Protein AF-A0A845YQ14-F1 (afdb_monomer)

Radius of gyration: 17.92 Å; Cα contacts (8 Å, |Δi|>4): 132; chains: 1; bounding box: 46×30×48 Å

Structure (mmCIF, N/CA/C/O backbone)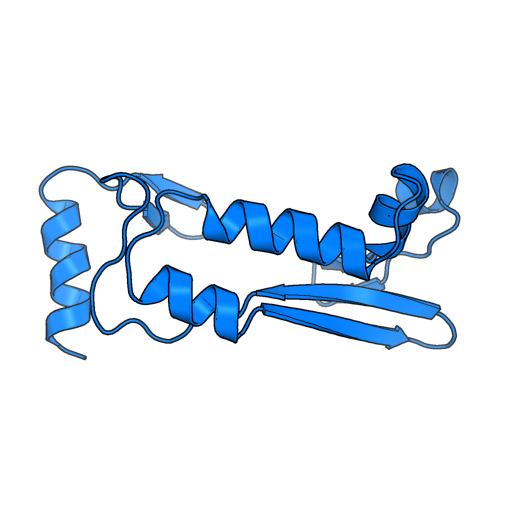:
data_AF-A0A845YQ14-F1
#
_entry.id   AF-A0A845YQ14-F1
#
loop_
_atom_site.group_PDB
_atom_site.id
_atom_site.type_symbol
_atom_site.label_atom_id
_atom_site.label_alt_id
_atom_site.label_comp_id
_atom_site.label_asym_id
_atom_site.label_entity_id
_atom_site.label_seq_id
_atom_site.pdbx_PDB_ins_code
_atom_site.Cartn_x
_atom_site.Cartn_y
_atom_site.Cartn_z
_atom_site.occupancy
_atom_site.B_iso_or_equiv
_atom_site.auth_seq_id
_atom_site.auth_comp_id
_atom_site.auth_asym_id
_atom_site.auth_atom_id
_atom_site.pdbx_PDB_model_num
ATOM 1 N N . GLU A 1 1 ? 6.980 -20.844 -14.130 1.00 54.84 1 GLU A N 1
ATOM 2 C CA . GLU A 1 1 ? 7.529 -20.910 -15.506 1.00 54.84 1 GLU A CA 1
ATOM 3 C C . GLU A 1 1 ? 6.994 -19.840 -16.464 1.00 54.84 1 GLU A C 1
ATOM 5 O O . GLU A 1 1 ? 7.795 -19.258 -17.179 1.00 54.84 1 GLU A O 1
ATOM 10 N N . ARG A 1 2 ? 5.695 -19.494 -16.461 1.00 62.53 2 ARG A N 1
ATOM 11 C CA . ARG A 1 2 ? 5.098 -18.533 -17.420 1.00 62.53 2 ARG A CA 1
ATOM 12 C C . ARG A 1 2 ? 5.752 -17.137 -17.476 1.00 62.53 2 ARG A C 1
ATOM 14 O O . ARG A 1 2 ? 5.953 -16.628 -18.567 1.00 62.53 2 ARG A O 1
ATOM 21 N N . VAL A 1 3 ? 6.134 -16.557 -16.334 1.00 60.50 3 VAL A N 1
ATOM 22 C CA . VAL A 1 3 ? 6.810 -15.238 -16.272 1.00 60.50 3 VAL A CA 1
ATOM 23 C C . VAL A 1 3 ? 8.208 -15.276 -16.903 1.00 60.50 3 VAL A C 1
ATOM 25 O O . VAL A 1 3 ? 8.595 -14.361 -17.617 1.00 60.50 3 VAL A O 1
ATOM 28 N N . LYS A 1 4 ? 8.940 -16.382 -16.726 1.00 60.62 4 LYS A N 1
ATOM 29 C CA . LYS A 1 4 ? 10.268 -16.559 -17.329 1.00 60.62 4 LYS A CA 1
ATOM 30 C C . LYS A 1 4 ? 10.197 -16.613 -18.858 1.00 60.62 4 LYS A C 1
ATOM 32 O O . LYS A 1 4 ? 11.082 -16.100 -19.527 1.00 60.62 4 LYS A O 1
ATOM 37 N N . MET A 1 5 ? 9.140 -17.216 -19.405 1.00 60.88 5 MET A N 1
ATOM 38 C CA . MET A 1 5 ? 8.947 -17.322 -20.856 1.00 60.88 5 MET A CA 1
ATOM 39 C C . MET A 1 5 ? 8.468 -16.020 -21.502 1.00 60.88 5 MET A C 1
ATOM 41 O O . MET A 1 5 ? 8.841 -15.747 -22.636 1.00 60.88 5 MET A O 1
ATOM 45 N N . LEU A 1 6 ? 7.626 -15.246 -20.812 1.00 61.59 6 LEU A N 1
ATOM 46 C CA . LEU A 1 6 ? 7.024 -14.036 -21.380 1.00 61.59 6 LEU A CA 1
ATOM 47 C C . LEU A 1 6 ? 7.917 -12.807 -21.226 1.00 61.59 6 LEU A C 1
ATOM 49 O O . LEU A 1 6 ? 7.991 -11.998 -22.141 1.00 61.59 6 LEU A O 1
ATOM 53 N N . ASP A 1 7 ? 8.601 -12.692 -20.090 1.00 59.84 7 ASP A N 1
ATOM 54 C CA . ASP A 1 7 ? 9.254 -11.443 -19.693 1.00 59.84 7 ASP A CA 1
ATOM 55 C C . ASP A 1 7 ? 10.769 -11.609 -19.512 1.00 59.84 7 ASP A C 1
ATOM 57 O O . ASP A 1 7 ? 11.443 -10.677 -19.097 1.00 59.84 7 ASP A O 1
ATOM 61 N N . GLN A 1 8 ? 11.312 -12.805 -19.786 1.00 64.56 8 GLN A N 1
ATOM 62 C CA . GLN A 1 8 ? 12.732 -13.163 -19.608 1.00 64.56 8 GLN A CA 1
ATOM 63 C C . GLN A 1 8 ? 13.291 -12.893 -18.197 1.00 64.56 8 GLN A C 1
ATOM 65 O O . GLN A 1 8 ? 14.501 -12.885 -17.984 1.00 64.56 8 GLN A O 1
ATOM 70 N N . ILE A 1 9 ? 12.418 -12.723 -17.204 1.00 67.50 9 ILE A N 1
ATOM 71 C CA . ILE A 1 9 ? 12.789 -12.486 -15.811 1.00 67.50 9 ILE A CA 1
ATOM 72 C C . ILE A 1 9 ? 12.873 -13.823 -15.079 1.00 67.50 9 ILE A C 1
ATOM 74 O O . ILE A 1 9 ? 11.935 -14.623 -15.116 1.00 67.50 9 ILE A O 1
ATOM 78 N N . GLU A 1 10 ? 13.972 -14.058 -14.362 1.00 72.12 10 GLU A N 1
ATOM 79 C CA . GLU A 1 10 ? 14.062 -15.164 -13.414 1.00 72.12 10 GLU A CA 1
ATOM 80 C C . GLU A 1 10 ? 13.401 -14.757 -12.090 1.00 72.12 10 GLU A C 1
ATOM 82 O O . GLU A 1 10 ? 13.916 -13.883 -11.393 1.00 72.12 10 GLU A O 1
ATOM 87 N N . PRO A 1 11 ? 12.255 -15.355 -11.705 1.00 76.75 11 PRO A N 1
ATOM 88 C CA . PRO A 1 11 ? 11.592 -14.974 -10.467 1.00 76.75 11 PRO A CA 1
ATOM 89 C C . PRO A 1 11 ? 12.482 -15.283 -9.262 1.00 76.75 11 PRO A C 1
ATOM 91 O O . PRO A 1 11 ? 12.944 -16.417 -9.090 1.00 76.75 11 PRO A O 1
ATOM 94 N N . TYR A 1 12 ? 12.676 -14.304 -8.384 1.00 79.62 12 TYR A N 1
ATOM 95 C CA . TYR A 1 12 ? 13.439 -14.506 -7.164 1.00 79.62 12 TYR A CA 1
ATOM 96 C C . TYR A 1 12 ? 12.562 -15.136 -6.075 1.00 79.62 12 TYR A C 1
ATOM 98 O O . TYR A 1 12 ? 11.647 -14.508 -5.547 1.00 79.62 12 TYR A O 1
ATOM 106 N N . LYS A 1 13 ? 12.849 -16.391 -5.711 1.00 81.56 13 LYS A N 1
ATOM 107 C CA . LYS A 1 13 ? 12.172 -17.075 -4.604 1.00 81.56 13 LYS A CA 1
ATOM 108 C C . LYS A 1 13 ? 12.698 -16.597 -3.239 1.00 81.56 13 LYS A C 1
ATOM 110 O O . LYS A 1 13 ? 13.866 -16.828 -2.925 1.00 81.56 13 LYS A O 1
ATOM 115 N N . ILE A 1 14 ? 11.831 -15.988 -2.427 1.00 75.88 14 ILE A N 1
ATOM 116 C CA . ILE A 1 14 ? 12.048 -15.717 -0.996 1.00 75.88 14 ILE A CA 1
ATOM 117 C C . ILE A 1 14 ? 11.003 -16.504 -0.205 1.00 75.88 14 ILE A C 1
ATOM 119 O O . ILE A 1 14 ? 9.801 -16.293 -0.378 1.00 75.88 14 ILE A O 1
ATOM 123 N N . ASN A 1 15 ? 11.458 -17.393 0.682 1.00 79.19 15 ASN A N 1
ATOM 124 C CA . ASN A 1 15 ? 10.606 -18.377 1.358 1.00 79.19 15 ASN A CA 1
ATOM 125 C C . ASN A 1 15 ? 9.768 -19.144 0.315 1.00 79.19 15 ASN A C 1
ATOM 127 O O . ASN A 1 15 ? 10.338 -19.687 -0.628 1.00 79.19 15 ASN A O 1
ATOM 131 N N . ASP A 1 16 ? 8.437 -19.127 0.420 1.00 77.00 16 ASP A N 1
ATOM 132 C CA . ASP A 1 16 ? 7.517 -19.759 -0.539 1.00 77.00 16 ASP A CA 1
ATOM 133 C C . ASP A 1 16 ? 6.933 -18.793 -1.581 1.00 77.00 16 ASP A C 1
ATOM 135 O O . ASP A 1 16 ? 5.987 -19.129 -2.293 1.00 77.00 16 ASP A O 1
ATOM 139 N N . ARG A 1 17 ? 7.480 -17.577 -1.690 1.00 77.06 17 ARG A N 1
ATOM 140 C CA . ARG A 1 17 ? 6.985 -16.540 -2.605 1.00 77.06 17 ARG A CA 1
ATOM 141 C C . ARG A 1 17 ? 7.990 -16.247 -3.706 1.00 77.06 17 ARG A C 1
ATOM 143 O O . ARG A 1 17 ? 9.193 -16.231 -3.471 1.00 77.06 17 ARG A O 1
ATOM 150 N N . TYR A 1 18 ? 7.480 -15.976 -4.903 1.00 80.50 18 TYR A N 1
ATOM 151 C CA . TYR A 1 18 ? 8.275 -15.570 -6.057 1.00 80.50 18 TYR A CA 1
ATOM 152 C C . TYR A 1 18 ? 8.114 -14.068 -6.285 1.00 80.50 18 TYR A C 1
ATOM 154 O O . TYR A 1 18 ? 7.002 -13.584 -6.476 1.00 80.50 18 TYR A O 1
ATOM 162 N N . ILE A 1 19 ? 9.227 -13.346 -6.261 1.00 81.56 19 ILE A N 1
ATOM 163 C CA . ILE A 1 19 ? 9.307 -11.905 -6.481 1.00 81.56 19 ILE A CA 1
ATOM 164 C C . ILE A 1 19 ? 9.776 -11.669 -7.911 1.00 81.56 19 ILE A C 1
ATOM 166 O O . ILE A 1 19 ? 10.785 -12.226 -8.339 1.00 81.56 19 ILE A O 1
ATOM 170 N N . VAL A 1 20 ? 9.031 -10.851 -8.646 1.00 81.69 20 VAL A N 1
ATOM 171 C CA . VAL A 1 20 ? 9.322 -10.509 -10.049 1.00 81.69 20 VAL A CA 1
ATOM 172 C C . VAL A 1 20 ? 9.529 -9.009 -10.261 1.00 81.69 20 VAL A C 1
ATOM 174 O O . VAL A 1 20 ? 9.926 -8.607 -11.346 1.00 81.69 20 VAL A O 1
ATOM 177 N N . GLY A 1 21 ? 9.326 -8.205 -9.213 1.00 85.81 21 GLY A N 1
ATOM 178 C CA . GLY A 1 21 ? 9.436 -6.748 -9.251 1.00 85.81 21 GLY A CA 1
ATOM 179 C C . GLY A 1 21 ? 8.271 -6.062 -9.969 1.00 85.81 21 GLY A C 1
ATOM 180 O O . GLY A 1 21 ? 7.524 -6.689 -10.718 1.00 85.81 21 GLY A O 1
ATOM 181 N N . ILE A 1 22 ? 8.124 -4.761 -9.721 1.00 90.50 22 ILE A N 1
ATOM 182 C CA . ILE A 1 22 ? 7.148 -3.890 -10.397 1.00 90.50 22 ILE A CA 1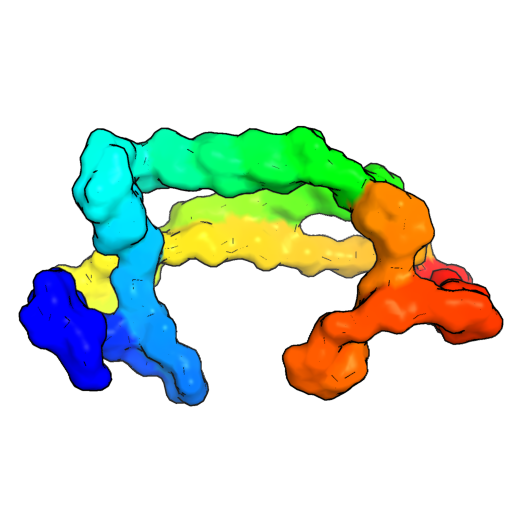
ATOM 183 C C . ILE A 1 22 ? 7.678 -3.346 -11.727 1.00 90.50 22 ILE A C 1
ATOM 185 O O . ILE A 1 22 ? 6.914 -2.766 -12.492 1.00 90.50 22 ILE A O 1
ATOM 189 N N . ASP A 1 23 ? 8.972 -3.534 -12.015 1.00 88.31 23 ASP A N 1
ATOM 190 C CA . ASP A 1 23 ? 9.633 -3.019 -13.220 1.00 88.31 23 ASP A CA 1
ATOM 191 C C . ASP A 1 23 ? 8.912 -3.478 -14.488 1.00 88.31 23 ASP A C 1
ATOM 193 O O . ASP A 1 23 ? 8.580 -2.671 -15.349 1.00 88.31 23 ASP A O 1
ATOM 197 N N . ARG A 1 24 ? 8.539 -4.758 -14.528 1.00 85.00 24 ARG A N 1
ATOM 198 C CA . ARG A 1 24 ? 7.766 -5.347 -15.622 1.00 85.00 24 ARG A CA 1
ATOM 199 C C . ARG A 1 24 ? 6.394 -4.694 -15.798 1.00 85.00 24 ARG A C 1
ATOM 201 O O . ARG A 1 24 ? 5.961 -4.464 -16.921 1.00 85.00 24 ARG A O 1
ATOM 208 N N . GLU A 1 25 ? 5.674 -4.440 -14.707 1.00 87.44 25 GLU A N 1
ATOM 209 C CA . GLU A 1 25 ? 4.342 -3.827 -14.787 1.00 87.44 25 GLU A CA 1
ATOM 210 C C . GLU A 1 25 ? 4.439 -2.388 -15.302 1.00 87.44 25 GLU A C 1
ATOM 212 O O . GLU A 1 25 ? 3.661 -1.993 -16.170 1.00 87.44 25 GLU A O 1
ATOM 217 N N . ALA A 1 26 ? 5.440 -1.637 -14.837 1.00 89.81 26 ALA A N 1
A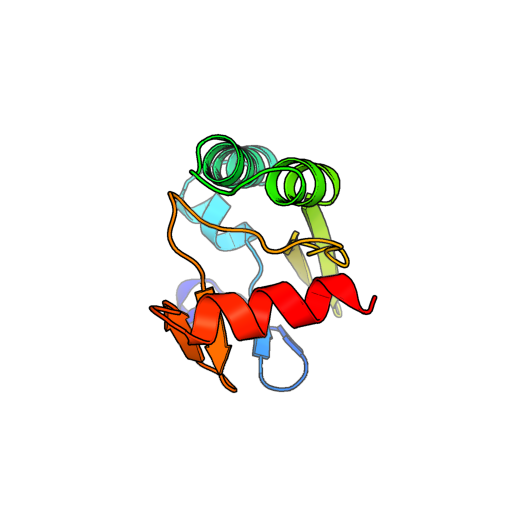TOM 218 C CA . ALA A 1 26 ? 5.724 -0.289 -15.316 1.00 89.81 26 ALA A CA 1
ATOM 219 C C . ALA A 1 26 ? 6.143 -0.274 -16.801 1.00 89.81 26 ALA A C 1
ATOM 221 O O . ALA A 1 26 ? 5.630 0.540 -17.570 1.00 89.81 26 ALA A O 1
ATOM 222 N N . GLU A 1 27 ? 6.994 -1.214 -17.235 1.00 89.50 27 GLU A N 1
ATOM 223 C CA . GLU A 1 27 ? 7.397 -1.380 -18.639 1.00 89.50 27 GLU A CA 1
ATOM 224 C C . GLU A 1 27 ? 6.208 -1.703 -19.553 1.00 89.50 27 GLU A C 1
ATOM 226 O O . GLU A 1 27 ? 6.046 -1.074 -20.602 1.00 89.50 27 GLU A O 1
ATOM 231 N N . LEU A 1 28 ? 5.334 -2.631 -19.143 1.00 89.19 28 LEU A N 1
ATOM 232 C CA . LEU A 1 28 ? 4.116 -2.978 -19.886 1.00 89.19 28 LEU A CA 1
ATOM 233 C C . LEU A 1 28 ? 3.165 -1.781 -20.020 1.00 89.19 28 LEU A C 1
ATOM 235 O O . LEU A 1 28 ? 2.519 -1.614 -21.056 1.00 89.19 28 LEU A O 1
ATOM 239 N N . LEU A 1 29 ? 3.106 -0.937 -18.990 1.00 91.44 29 LEU A N 1
ATOM 240 C CA . LEU A 1 29 ? 2.323 0.297 -18.974 1.00 91.44 29 LEU A CA 1
ATOM 241 C C . LEU A 1 29 ? 3.034 1.481 -19.652 1.00 91.44 29 LEU A C 1
ATOM 243 O O . LEU A 1 29 ? 2.407 2.520 -19.850 1.00 91.44 29 LEU A O 1
ATOM 247 N N . LYS A 1 30 ? 4.305 1.327 -20.052 1.00 93.88 30 LYS A N 1
ATOM 248 C CA . LYS A 1 30 ? 5.162 2.379 -20.628 1.00 93.88 30 LYS A CA 1
ATOM 249 C C . LYS A 1 30 ? 5.295 3.614 -19.729 1.00 93.88 30 LYS A C 1
ATOM 251 O O . LYS A 1 30 ? 5.316 4.743 -20.220 1.00 93.88 30 LYS A O 1
ATOM 256 N N . ILE A 1 31 ? 5.389 3.396 -18.421 1.00 94.88 31 ILE A N 1
ATOM 257 C CA . ILE A 1 31 ? 5.566 4.448 -17.416 1.00 94.88 31 ILE A CA 1
ATOM 258 C C . ILE A 1 31 ? 6.836 4.210 -16.601 1.00 94.88 31 ILE A C 1
ATOM 260 O O . ILE A 1 31 ? 7.364 3.100 -16.553 1.00 94.88 31 ILE A O 1
ATOM 264 N N . SER A 1 32 ? 7.344 5.257 -15.954 1.00 94.12 32 SER A N 1
ATOM 265 C CA . SER A 1 32 ? 8.456 5.112 -15.017 1.00 94.12 32 SER A CA 1
ATOM 266 C C . SER A 1 32 ? 8.007 4.432 -13.719 1.00 94.12 32 SER A C 1
ATOM 268 O O . SER A 1 32 ? 6.826 4.424 -13.364 1.00 94.12 32 SER A O 1
ATOM 270 N N . ILE A 1 33 ? 8.967 3.900 -12.960 1.00 91.56 33 ILE A N 1
ATOM 271 C CA . ILE A 1 33 ? 8.706 3.343 -11.625 1.00 91.56 33 ILE A CA 1
ATOM 272 C C . ILE A 1 33 ? 8.125 4.396 -10.679 1.00 91.56 33 ILE A C 1
ATOM 274 O O . ILE A 1 33 ? 7.260 4.078 -9.865 1.00 91.56 33 ILE A O 1
ATOM 278 N N . GLU A 1 34 ? 8.565 5.649 -10.798 1.00 91.50 34 GLU A N 1
ATOM 279 C CA . GLU A 1 34 ? 8.030 6.774 -10.025 1.00 91.50 34 GLU A CA 1
ATOM 280 C C . GLU A 1 34 ? 6.555 7.011 -10.359 1.00 91.50 34 GLU A C 1
ATOM 282 O O . GLU A 1 34 ? 5.725 7.040 -9.459 1.00 91.50 34 GLU A O 1
ATOM 287 N N . GLN A 1 35 ? 6.200 7.047 -11.647 1.00 93.62 35 GLN A N 1
ATOM 288 C CA . GLN A 1 35 ? 4.807 7.188 -12.079 1.00 93.62 35 GLN A CA 1
ATOM 289 C C . GLN A 1 35 ? 3.937 6.016 -11.610 1.00 93.62 35 GLN A C 1
ATOM 291 O O . GLN A 1 35 ? 2.811 6.218 -11.164 1.00 93.62 35 GLN A O 1
ATOM 296 N N . TYR A 1 36 ? 4.456 4.787 -11.674 1.00 93.88 36 TYR A N 1
ATOM 297 C CA . TYR A 1 36 ? 3.753 3.613 -11.156 1.00 93.88 36 TYR A CA 1
ATOM 298 C C . TYR A 1 36 ? 3.539 3.712 -9.633 1.00 93.88 36 TYR A C 1
ATOM 300 O O . TYR A 1 36 ? 2.448 3.447 -9.129 1.00 93.88 36 TYR A O 1
ATOM 308 N N . THR A 1 37 ? 4.561 4.161 -8.901 1.00 92.44 37 THR A N 1
ATOM 309 C CA . THR A 1 37 ? 4.500 4.419 -7.452 1.00 92.44 37 THR A CA 1
ATOM 310 C C . THR A 1 37 ? 3.450 5.491 -7.134 1.00 92.44 37 THR A C 1
ATOM 312 O O . THR A 1 37 ? 2.634 5.296 -6.234 1.00 92.44 37 THR A O 1
ATOM 315 N N . ASP A 1 38 ? 3.400 6.576 -7.910 1.00 93.94 38 ASP A N 1
ATOM 316 C CA . ASP A 1 38 ? 2.415 7.651 -7.754 1.00 93.94 38 ASP A CA 1
ATOM 317 C C . ASP A 1 38 ? 0.981 7.171 -7.987 1.00 93.94 38 ASP A C 1
ATOM 319 O O . ASP A 1 38 ? 0.069 7.592 -7.274 1.00 93.94 38 ASP A O 1
ATOM 323 N N . ILE A 1 39 ? 0.755 6.266 -8.945 1.00 94.50 39 ILE A N 1
ATOM 324 C CA . ILE A 1 39 ? -0.566 5.657 -9.167 1.00 94.50 39 ILE A CA 1
ATOM 325 C C . ILE A 1 39 ? -1.024 4.911 -7.908 1.00 94.50 39 ILE A C 1
ATOM 327 O O . ILE A 1 39 ? -2.151 5.111 -7.448 1.00 94.50 39 ILE A O 1
ATOM 331 N N . LEU A 1 40 ? -0.146 4.098 -7.313 1.00 94.06 40 LEU A N 1
ATOM 332 C CA . LEU A 1 40 ? -0.457 3.357 -6.089 1.00 94.06 40 LEU A CA 1
ATOM 333 C C . LEU A 1 40 ? -0.689 4.291 -4.894 1.00 94.06 40 LEU A C 1
ATOM 335 O O . LEU A 1 40 ? -1.672 4.133 -4.167 1.00 94.06 40 LEU A O 1
ATOM 339 N N . LEU A 1 41 ? 0.171 5.297 -4.720 1.00 94.44 41 LEU A N 1
ATOM 340 C CA . LEU A 1 41 ? 0.025 6.308 -3.672 1.00 94.44 41 LEU A CA 1
ATOM 341 C C . LEU A 1 41 ? -1.295 7.070 -3.802 1.00 94.44 41 LEU A C 1
ATOM 343 O O . LEU A 1 41 ? -2.001 7.253 -2.809 1.00 94.44 41 LEU A O 1
ATOM 347 N N . ASN A 1 42 ? -1.658 7.482 -5.017 1.00 95.81 42 ASN A N 1
ATOM 348 C CA . ASN A 1 42 ? -2.920 8.165 -5.278 1.00 95.81 42 ASN A CA 1
ATOM 349 C C . ASN A 1 42 ? -4.123 7.248 -5.029 1.00 95.81 42 ASN A C 1
ATOM 351 O O . ASN A 1 42 ? -5.124 7.708 -4.480 1.00 95.81 42 ASN A O 1
ATOM 355 N N . SER A 1 43 ? -4.022 5.954 -5.345 1.00 95.25 43 SER A N 1
ATOM 356 C CA . SER A 1 43 ? -5.070 4.980 -5.018 1.00 95.25 43 SER A CA 1
ATOM 357 C C . SER A 1 43 ? -5.295 4.863 -3.508 1.00 95.25 43 SER A C 1
ATOM 359 O O . SER A 1 43 ? -6.440 4.803 -3.070 1.00 95.25 43 SER A O 1
ATOM 361 N N . ILE A 1 44 ? -4.228 4.858 -2.700 1.00 94.62 44 ILE A N 1
ATOM 362 C CA . ILE A 1 44 ? -4.342 4.820 -1.231 1.00 94.62 44 ILE A CA 1
ATOM 363 C C . ILE A 1 44 ? -4.887 6.153 -0.706 1.00 94.62 44 ILE A C 1
ATOM 365 O O . ILE A 1 44 ? 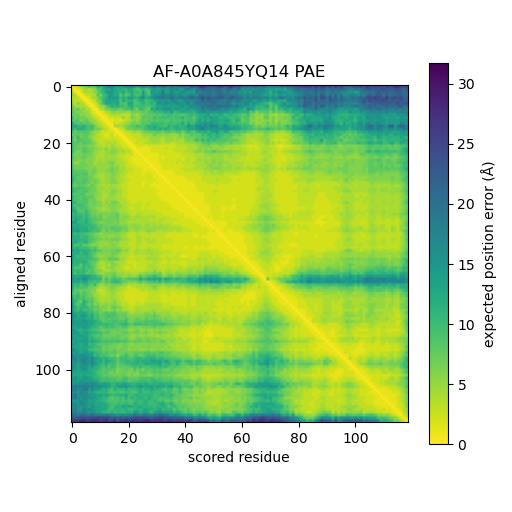-5.773 6.166 0.149 1.00 94.62 44 ILE A O 1
ATOM 369 N N . ARG A 1 45 ? -4.403 7.280 -1.239 1.00 95.31 45 ARG A N 1
ATOM 370 C CA . ARG A 1 45 ? -4.835 8.627 -0.838 1.00 95.31 45 ARG A CA 1
ATOM 371 C C . ARG A 1 45 ? -6.330 8.845 -1.059 1.00 95.31 45 ARG A C 1
ATOM 373 O O . ARG A 1 45 ? -6.992 9.393 -0.184 1.00 95.31 45 ARG A O 1
ATOM 380 N N . ASN A 1 46 ? -6.842 8.383 -2.196 1.00 96.25 46 ASN A N 1
ATOM 381 C CA . ASN A 1 46 ? -8.245 8.527 -2.578 1.00 96.25 46 ASN A CA 1
ATOM 382 C C . ASN A 1 46 ? -9.130 7.375 -2.076 1.00 96.25 46 ASN A C 1
ATOM 384 O O . ASN A 1 46 ? -10.318 7.349 -2.382 1.00 96.25 46 ASN A O 1
ATOM 388 N N . SER A 1 47 ? -8.572 6.418 -1.328 1.00 95.88 47 SER A N 1
ATOM 389 C CA . SER A 1 47 ? -9.357 5.352 -0.701 1.00 95.88 47 SER A CA 1
ATOM 390 C C . SER A 1 47 ? -10.164 5.872 0.488 1.00 95.88 47 SER A C 1
ATOM 392 O O . SER A 1 47 ? -9.845 6.906 1.081 1.00 95.88 47 SER A O 1
ATOM 394 N N . GLU A 1 48 ? -11.159 5.099 0.909 1.00 96.94 48 GLU A N 1
ATOM 395 C CA . GLU A 1 48 ? -11.962 5.369 2.108 1.00 96.94 48 GLU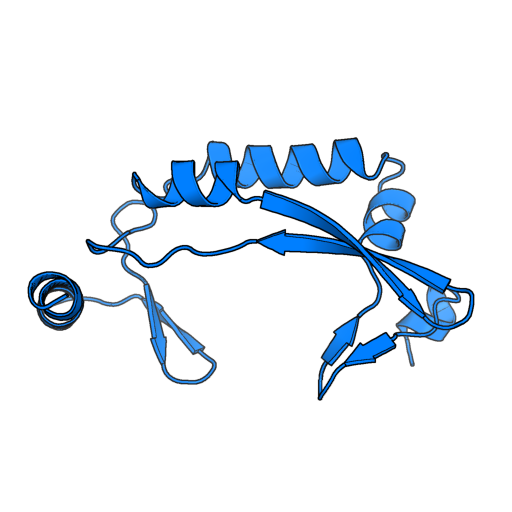 A CA 1
ATOM 396 C C . GLU A 1 48 ? -11.311 4.828 3.394 1.00 96.94 48 GLU A C 1
ATOM 398 O O . GLU A 1 48 ? -11.976 4.664 4.409 1.00 96.94 48 GLU A O 1
ATOM 403 N N . LEU A 1 49 ? -10.003 4.539 3.367 1.00 94.88 49 LEU A N 1
ATOM 404 C CA . LEU A 1 49 ? -9.267 4.073 4.542 1.00 94.88 49 LEU A CA 1
ATOM 405 C C . LEU A 1 49 ? -9.317 5.137 5.650 1.00 94.88 49 LEU A C 1
ATOM 407 O O . LEU A 1 49 ? -9.091 6.322 5.383 1.00 94.88 49 LEU A O 1
ATOM 411 N N . SER A 1 50 ? -9.586 4.745 6.889 1.00 94.94 50 SER A N 1
ATOM 412 C CA . SER A 1 50 ? -9.714 5.719 7.972 1.00 94.94 50 SER A CA 1
ATOM 413 C C . SER A 1 50 ? -8.378 6.234 8.518 1.00 94.94 50 SER A C 1
ATOM 415 O O . SER A 1 50 ? -7.302 5.643 8.358 1.00 94.94 50 SER A O 1
ATOM 417 N N . GLU A 1 51 ? -8.435 7.407 9.154 1.00 93.44 51 GLU A N 1
ATOM 418 C CA . GLU A 1 51 ? -7.282 8.046 9.790 1.00 93.44 51 GLU A CA 1
ATOM 419 C C . GLU A 1 51 ? -7.090 7.554 11.235 1.00 93.44 51 GLU A C 1
ATOM 421 O O . GLU A 1 51 ? -8.070 7.382 11.970 1.00 93.44 51 GLU A O 1
ATOM 426 N N . PRO A 1 52 ? -5.841 7.382 11.718 1.00 93.06 52 PRO A N 1
ATOM 427 C CA . PRO A 1 52 ? -4.579 7.844 11.137 1.00 93.06 52 PRO A CA 1
ATOM 428 C C . PRO A 1 52 ? -3.896 6.820 10.223 1.00 93.06 52 PRO A C 1
ATOM 430 O O . PRO A 1 52 ? -2.796 7.091 9.738 1.00 93.06 52 PRO A O 1
ATOM 433 N N . LEU A 1 53 ? -4.480 5.630 10.030 1.00 93.94 53 LEU A N 1
ATOM 434 C CA . LEU A 1 53 ? -3.800 4.548 9.324 1.00 93.94 53 LEU A CA 1
ATOM 435 C C . LEU A 1 53 ? -3.444 4.967 7.894 1.00 93.94 53 LEU A C 1
ATOM 437 O O . LEU A 1 53 ? -2.310 4.743 7.474 1.00 93.94 53 LEU A O 1
ATOM 441 N N . LYS A 1 54 ? -4.360 5.627 7.172 1.00 94.81 54 LYS A N 1
ATOM 442 C CA . LYS A 1 54 ? -4.083 6.139 5.821 1.00 94.81 54 LYS A CA 1
ATOM 443 C C . LYS A 1 54 ? -2.856 7.046 5.792 1.00 94.81 54 LYS A C 1
ATOM 445 O O . LYS A 1 54 ? -1.925 6.769 5.033 1.00 94.81 54 LYS A O 1
ATOM 450 N N . THR A 1 55 ? -2.813 8.075 6.640 1.00 94.50 55 THR A N 1
ATOM 451 C CA . THR A 1 55 ? -1.655 8.978 6.720 1.00 94.50 55 THR A CA 1
ATOM 452 C C . THR A 1 55 ? -0.367 8.220 7.036 1.00 94.50 55 THR A C 1
ATOM 454 O O . THR A 1 55 ? 0.664 8.455 6.406 1.00 94.50 55 THR A O 1
ATOM 457 N N . GLN A 1 56 ? -0.405 7.279 7.981 1.00 93.62 56 GLN A N 1
ATOM 458 C CA . GLN A 1 56 ? 0.791 6.538 8.374 1.00 93.62 56 GLN A CA 1
ATOM 459 C C . GLN A 1 56 ? 1.282 5.568 7.289 1.00 93.62 56 GLN A C 1
ATOM 461 O O . GLN A 1 56 ? 2.492 5.418 7.118 1.00 93.62 56 GLN A O 1
ATOM 466 N N . VAL A 1 57 ? 0.369 4.924 6.556 1.00 94.25 57 VAL A N 1
ATOM 467 C CA . VAL A 1 57 ? 0.701 4.053 5.422 1.00 94.25 57 VAL A CA 1
ATOM 468 C C . VAL A 1 57 ? 1.329 4.869 4.301 1.00 94.25 57 VAL A C 1
ATOM 470 O O . VAL A 1 57 ? 2.391 4.490 3.815 1.00 94.25 57 VAL A O 1
ATOM 473 N N . LEU A 1 58 ? 0.733 6.012 3.941 1.00 93.75 58 LEU A N 1
ATOM 474 C CA . LEU A 1 58 ? 1.292 6.924 2.939 1.00 93.75 58 LEU A CA 1
ATOM 475 C C . LEU A 1 58 ? 2.694 7.412 3.334 1.00 93.75 58 LEU A C 1
ATOM 477 O O . LEU A 1 58 ? 3.587 7.439 2.495 1.00 93.75 58 LEU A O 1
ATOM 481 N N . ALA A 1 59 ? 2.909 7.744 4.610 1.00 93.19 59 ALA A N 1
ATOM 482 C CA . ALA A 1 59 ? 4.202 8.213 5.108 1.00 93.19 59 ALA A CA 1
ATOM 483 C C . ALA A 1 59 ? 5.301 7.133 5.107 1.00 93.19 59 ALA A C 1
ATOM 485 O O . ALA A 1 59 ? 6.484 7.468 5.082 1.00 93.19 59 ALA A O 1
ATOM 486 N N . LYS A 1 60 ? 4.929 5.848 5.165 1.00 92.19 60 LYS A N 1
ATOM 487 C CA . LYS A 1 60 ? 5.863 4.707 5.179 1.00 92.19 60 LYS A CA 1
ATOM 488 C C . LYS A 1 60 ? 5.850 3.894 3.883 1.00 92.19 60 LYS A C 1
ATOM 490 O O . LYS A 1 60 ? 6.367 2.776 3.868 1.00 92.19 60 LYS A O 1
ATOM 495 N N . PHE A 1 61 ? 5.218 4.414 2.838 1.00 92.75 61 PHE A N 1
ATOM 496 C CA . PHE A 1 61 ? 5.204 3.797 1.525 1.00 92.75 61 PHE A CA 1
ATOM 497 C C . PHE A 1 61 ? 6.533 4.085 0.834 1.00 92.75 61 PHE A C 1
ATOM 499 O O . PHE A 1 61 ? 6.918 5.244 0.682 1.00 92.75 61 PHE A O 1
ATOM 506 N N . ASP A 1 62 ? 7.235 3.043 0.404 1.00 92.25 62 ASP A N 1
ATOM 507 C CA . ASP A 1 62 ? 8.504 3.210 -0.290 1.00 92.25 62 ASP A CA 1
ATOM 508 C C . ASP A 1 62 ? 8.773 2.096 -1.301 1.00 92.25 62 ASP A C 1
ATOM 510 O O . ASP A 1 62 ? 8.285 0.974 -1.177 1.00 92.25 62 ASP A O 1
ATOM 514 N N . THR A 1 63 ? 9.577 2.411 -2.314 1.00 92.81 63 THR A N 1
ATOM 515 C CA . THR A 1 63 ? 10.028 1.446 -3.318 1.00 92.81 63 THR A CA 1
ATOM 516 C C . THR A 1 63 ? 11.456 1.031 -2.993 1.00 92.81 63 THR A C 1
ATOM 518 O O . THR A 1 63 ? 12.378 1.847 -3.016 1.00 92.81 63 THR A O 1
ATOM 521 N N . VAL A 1 64 ? 11.650 -0.252 -2.697 1.00 90.69 64 VAL A N 1
ATOM 522 C CA . VAL A 1 64 ? 12.955 -0.832 -2.373 1.00 90.69 64 VAL A CA 1
ATOM 523 C C . VAL A 1 64 ? 13.505 -1.601 -3.565 1.00 90.69 64 VAL A C 1
ATOM 525 O O . VAL A 1 64 ? 12.773 -2.306 -4.257 1.00 90.69 64 VAL A O 1
ATOM 528 N N . LYS A 1 65 ? 14.816 -1.506 -3.794 1.00 90.44 65 LYS A N 1
ATOM 529 C CA . LYS A 1 65 ? 15.505 -2.357 -4.766 1.00 90.44 65 LYS A CA 1
ATOM 530 C C . LYS A 1 65 ? 16.067 -3.583 -4.066 1.00 90.44 65 LYS A C 1
ATOM 532 O O . LYS A 1 65 ? 16.881 -3.469 -3.154 1.00 90.44 65 LYS A O 1
ATOM 537 N N . ILE A 1 66 ? 15.637 -4.755 -4.510 1.00 86.50 66 ILE A N 1
ATOM 538 C CA . ILE A 1 66 ? 16.187 -6.040 -4.093 1.00 86.50 66 ILE A CA 1
ATOM 539 C C . ILE A 1 66 ? 17.114 -6.508 -5.207 1.00 86.50 66 ILE A C 1
ATOM 541 O O . ILE A 1 66 ? 16.656 -6.852 -6.293 1.00 86.50 66 ILE A O 1
ATOM 545 N N . THR A 1 67 ? 18.416 -6.527 -4.943 1.00 83.19 67 THR A N 1
ATOM 546 C CA . THR A 1 67 ? 19.410 -7.038 -5.892 1.00 83.19 67 THR A CA 1
ATOM 547 C C . THR A 1 67 ? 19.833 -8.442 -5.489 1.00 83.19 67 THR A C 1
ATOM 549 O O . THR A 1 67 ? 20.182 -8.692 -4.334 1.00 83.19 67 THR A O 1
ATOM 552 N N . LYS A 1 68 ? 19.832 -9.366 -6.449 1.00 75.44 68 LYS A N 1
ATOM 553 C CA . LYS A 1 68 ? 20.393 -10.703 -6.273 1.00 75.44 68 LYS A CA 1
ATOM 554 C C . LYS A 1 68 ? 21.230 -11.084 -7.482 1.00 75.44 68 LYS A C 1
ATOM 556 O O . LYS A 1 68 ? 20.765 -10.999 -8.615 1.00 75.44 68 LYS A O 1
ATOM 561 N N . PHE A 1 69 ? 22.451 -11.546 -7.214 1.00 76.81 69 PHE A N 1
ATOM 562 C CA . PHE A 1 69 ? 23.480 -11.789 -8.226 1.00 76.81 69 PHE A CA 1
ATOM 563 C C . PHE A 1 69 ? 23.701 -10.539 -9.096 1.00 76.81 69 PHE A C 1
ATOM 565 O O . PHE A 1 69 ? 24.394 -9.622 -8.664 1.00 76.81 69 PHE A O 1
ATOM 572 N N . HIS A 1 70 ? 23.064 -10.479 -10.270 1.00 79.00 70 HIS A N 1
ATOM 573 C CA . HIS A 1 70 ? 23.163 -9.389 -11.247 1.00 79.00 70 HIS A CA 1
ATOM 574 C C . HIS A 1 70 ? 21.803 -8.815 -11.672 1.00 79.00 70 HIS A C 1
ATOM 576 O O . HIS A 1 70 ? 21.750 -7.972 -12.563 1.00 79.00 70 HIS A O 1
ATOM 582 N N . GLN A 1 71 ? 20.707 -9.250 -11.044 1.00 80.06 71 GLN A N 1
ATOM 583 C CA . GLN A 1 71 ? 19.369 -8.741 -11.327 1.00 80.06 71 GLN A CA 1
ATOM 584 C C . GLN A 1 71 ? 18.871 -7.901 -10.154 1.00 80.06 71 GLN A C 1
ATOM 586 O O . GLN A 1 71 ? 19.010 -8.289 -8.992 1.00 80.06 71 GLN A O 1
ATOM 591 N N . SER A 1 72 ? 18.301 -6.741 -10.468 1.00 85.44 72 SER A N 1
ATOM 592 C CA . SER A 1 72 ? 17.639 -5.877 -9.494 1.00 85.44 72 SER A CA 1
ATOM 593 C C . SER A 1 72 ? 16.142 -5.878 -9.745 1.00 85.44 72 SER A C 1
ATOM 595 O O . SER A 1 72 ? 15.713 -5.787 -10.890 1.00 85.44 72 SER A O 1
ATOM 597 N N . PHE A 1 73 ? 15.378 -5.965 -8.664 1.00 88.44 73 PHE A N 1
ATOM 598 C CA . PHE A 1 73 ? 13.925 -5.913 -8.666 1.00 88.44 73 PHE A CA 1
ATOM 599 C C . PHE A 1 73 ? 13.491 -4.713 -7.839 1.00 88.44 73 PHE A C 1
ATOM 601 O O . PHE A 1 73 ? 13.822 -4.627 -6.654 1.00 88.44 73 PHE A O 1
ATOM 608 N N . SER A 1 74 ? 12.743 -3.802 -8.441 1.00 91.31 74 SER A N 1
ATOM 609 C CA . SER A 1 74 ? 12.031 -2.762 -7.713 1.00 91.31 74 SER A CA 1
ATOM 610 C C . SER A 1 74 ? 10.790 -3.392 -7.085 1.00 91.31 74 SER A C 1
ATOM 612 O O . SER A 1 74 ? 10.017 -4.074 -7.754 1.00 91.31 74 SER A O 1
ATOM 614 N N . VAL A 1 75 ? 10.595 -3.215 -5.784 1.00 90.88 75 VAL A N 1
ATOM 615 C CA . VAL A 1 75 ? 9.463 -3.777 -5.041 1.00 90.88 75 VAL A CA 1
ATOM 616 C C . VAL A 1 75 ? 8.842 -2.673 -4.206 1.00 90.88 75 VAL A C 1
ATOM 618 O O . VAL A 1 75 ? 9.546 -1.970 -3.485 1.00 90.88 75 VAL A O 1
ATOM 621 N N . VAL A 1 76 ? 7.520 -2.539 -4.270 1.00 91.19 76 VAL A N 1
ATOM 622 C CA . VAL A 1 76 ? 6.795 -1.662 -3.351 1.00 91.19 76 VAL A CA 1
ATOM 623 C C . VAL A 1 76 ? 6.737 -2.306 -1.973 1.00 91.19 76 VAL A C 1
ATOM 625 O O . VAL A 1 76 ? 6.284 -3.443 -1.813 1.00 91.19 76 VAL A O 1
ATOM 628 N N . ARG A 1 77 ? 7.158 -1.553 -0.962 1.00 90.50 77 ARG A N 1
ATOM 629 C CA . ARG A 1 77 ? 7.005 -1.894 0.443 1.00 90.50 77 ARG A CA 1
ATOM 630 C C . ARG A 1 77 ? 5.924 -1.010 1.055 1.00 90.50 77 ARG A C 1
ATOM 632 O O . ARG A 1 77 ? 6.047 0.208 1.124 1.00 90.50 77 ARG A O 1
ATOM 639 N N . VAL A 1 78 ? 4.871 -1.659 1.544 1.00 91.31 78 VAL A N 1
ATOM 640 C CA . VAL A 1 78 ? 3.799 -1.015 2.307 1.00 91.31 78 VAL A CA 1
ATOM 641 C C . VAL A 1 78 ? 3.935 -1.443 3.760 1.00 91.31 78 VAL A C 1
ATOM 643 O O . VAL A 1 78 ? 3.674 -2.596 4.103 1.00 91.31 78 VAL A O 1
ATOM 646 N N . THR A 1 79 ? 4.384 -0.528 4.616 1.00 89.88 79 THR A N 1
ATOM 647 C CA . THR A 1 79 ? 4.570 -0.818 6.042 1.00 89.88 79 THR A CA 1
ATOM 648 C C . THR A 1 79 ? 3.330 -0.408 6.823 1.00 89.88 79 THR A C 1
ATOM 650 O O . THR A 1 79 ? 3.056 0.781 6.972 1.00 89.88 79 THR A O 1
ATOM 653 N N . ILE A 1 80 ? 2.613 -1.388 7.372 1.00 89.94 80 ILE A N 1
ATOM 654 C CA . ILE A 1 80 ? 1.489 -1.138 8.279 1.00 89.94 80 ILE A CA 1
ATOM 655 C C . ILE A 1 80 ? 2.051 -0.917 9.693 1.00 89.94 80 ILE A C 1
ATOM 657 O O . ILE A 1 80 ? 2.675 -1.830 10.239 1.00 89.94 80 ILE A O 1
ATOM 661 N N . PRO A 1 81 ? 1.923 0.286 10.279 1.00 87.88 81 PRO A N 1
ATOM 662 C CA . PRO A 1 81 ? 2.369 0.541 11.646 1.00 87.88 81 PRO A CA 1
ATOM 663 C C . PRO A 1 81 ? 1.474 -0.172 12.664 1.00 87.88 81 PRO A C 1
ATOM 665 O O . PRO A 1 81 ? 0.332 -0.516 12.370 1.00 87.88 81 PRO A O 1
ATOM 668 N N . THR A 1 82 ? 1.967 -0.314 13.895 1.00 88.00 82 THR A N 1
ATOM 669 C CA . THR A 1 82 ? 1.119 -0.690 15.030 1.00 88.00 82 THR A CA 1
ATOM 670 C C . THR A 1 82 ? -0.020 0.316 15.176 1.00 88.00 82 THR A C 1
ATOM 672 O O . THR A 1 82 ? 0.214 1.525 15.231 1.00 88.00 82 THR A O 1
ATOM 675 N N . GLN A 1 83 ? -1.247 -0.190 15.230 1.00 87.81 83 GLN A N 1
ATOM 676 C CA . GLN A 1 83 ? -2.450 0.614 15.393 1.00 87.81 83 GLN A CA 1
ATOM 677 C C . GLN A 1 83 ? -2.819 0.686 16.87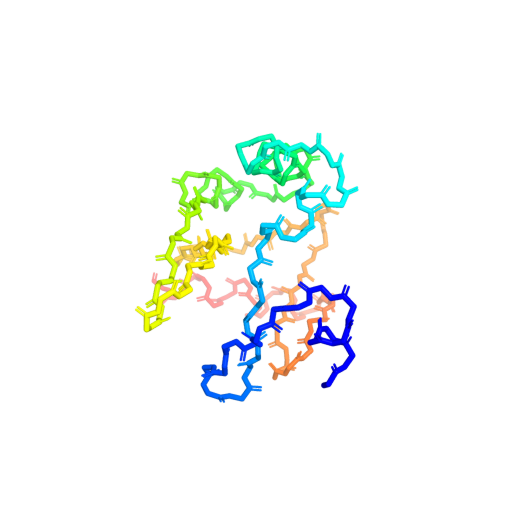6 1.00 87.81 83 GLN A C 1
ATOM 679 O O . GLN A 1 83 ? -2.764 -0.320 17.575 1.00 87.81 83 GLN A O 1
ATOM 684 N N . THR A 1 84 ? -3.210 1.869 17.346 1.00 87.25 84 THR A N 1
ATOM 685 C CA . THR A 1 84 ? -3.728 2.096 1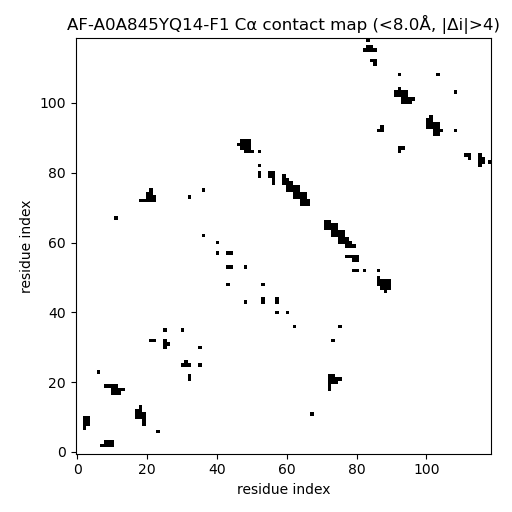8.711 1.00 87.25 84 THR A CA 1
ATOM 686 C C . THR A 1 84 ? -5.251 2.200 18.754 1.00 87.25 84 THR A C 1
ATOM 688 O O . THR A 1 84 ? -5.838 2.383 19.812 1.00 87.25 84 THR A O 1
ATOM 691 N N . LYS A 1 85 ? -5.898 2.124 17.591 1.00 89.19 85 LYS A N 1
ATOM 692 C CA . LYS A 1 85 ? -7.348 2.067 17.436 1.00 89.19 85 LYS A CA 1
ATOM 693 C C . LYS A 1 85 ? -7.692 1.280 16.182 1.00 89.19 85 LYS A C 1
ATOM 695 O O . LYS A 1 85 ? -6.890 1.223 15.246 1.00 89.19 85 LYS A O 1
ATOM 700 N N . MET A 1 86 ? -8.900 0.732 16.157 1.00 91.00 86 MET A N 1
ATOM 701 C CA . MET A 1 86 ? -9.446 0.073 14.978 1.00 91.00 86 MET A CA 1
ATOM 702 C C . MET A 1 86 ? -9.442 1.025 13.769 1.00 91.00 86 MET A C 1
ATOM 704 O O . MET A 1 86 ? -9.581 2.242 13.914 1.00 91.00 86 MET A O 1
ATOM 708 N N . SER A 1 87 ? -9.247 0.467 12.576 1.00 93.25 87 SER A N 1
ATOM 709 C CA . SER A 1 87 ? -9.368 1.184 11.303 1.00 93.25 87 SER A CA 1
ATOM 710 C C . SER A 1 87 ? -10.336 0.446 10.384 1.00 93.25 87 SER A C 1
ATOM 712 O O . SER A 1 87 ? -10.548 -0.758 10.531 1.00 93.25 87 SER A O 1
ATOM 714 N N . ASP A 1 88 ? -10.900 1.184 9.444 1.00 93.75 88 ASP A N 1
ATOM 715 C CA . ASP A 1 88 ? -11.990 0.784 8.563 1.00 93.75 88 ASP A CA 1
ATOM 716 C C . ASP A 1 88 ? -11.724 1.302 7.143 1.00 93.75 88 ASP A C 1
ATOM 718 O O . ASP A 1 88 ? -10.830 2.126 6.913 1.00 93.75 88 ASP A O 1
ATOM 722 N N . LEU A 1 89 ? -12.471 0.760 6.189 1.00 94.12 89 LEU A N 1
ATOM 723 C CA . LEU A 1 89 ? -12.475 1.156 4.790 1.00 94.12 89 LEU A CA 1
ATOM 724 C C . LEU A 1 89 ? -13.924 1.454 4.404 1.00 94.12 89 LEU A C 1
ATOM 726 O O . LEU A 1 89 ? -14.676 0.521 4.132 1.00 94.12 89 LEU A O 1
ATOM 730 N N . GLY A 1 90 ? -14.309 2.731 4.416 1.00 91.75 90 GLY A N 1
ATOM 731 C CA . GLY A 1 90 ? -15.678 3.140 4.082 1.00 91.75 90 GLY A CA 1
ATOM 732 C C . GLY A 1 90 ? -16.718 2.524 5.017 1.00 91.75 90 GLY A C 1
ATOM 733 O O . GLY A 1 90 ? -17.662 1.895 4.550 1.00 91.75 90 GLY A O 1
ATOM 734 N N . ASP A 1 91 ? -16.493 2.621 6.332 1.00 90.94 91 ASP A N 1
ATOM 735 C CA . ASP A 1 91 ? -17.319 2.026 7.397 1.00 90.94 91 ASP A CA 1
ATOM 736 C C . ASP A 1 91 ? -17.283 0.487 7.490 1.00 90.94 91 ASP A C 1
ATOM 738 O O . ASP A 1 91 ? -17.877 -0.098 8.401 1.00 90.94 91 ASP A O 1
ATOM 742 N N . LEU A 1 92 ? -16.544 -0.191 6.606 1.00 93.88 92 LEU A N 1
ATOM 743 C CA . LEU A 1 92 ? -16.347 -1.638 6.662 1.00 93.88 92 LEU A CA 1
ATOM 744 C C . LEU A 1 92 ? -15.071 -1.993 7.427 1.00 93.88 92 LEU A C 1
ATOM 746 O O . LEU A 1 92 ? -13.985 -1.469 7.165 1.00 93.88 92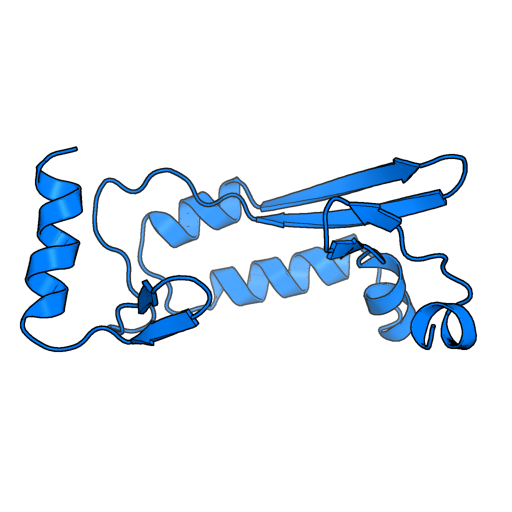 LEU A O 1
ATOM 750 N N . VAL A 1 93 ? -15.184 -2.943 8.352 1.00 93.56 93 VAL A N 1
ATOM 751 C CA . VAL A 1 93 ? -14.054 -3.451 9.137 1.00 93.56 93 VAL A CA 1
ATOM 752 C C . VAL A 1 93 ? -13.635 -4.803 8.586 1.00 93.56 93 VAL A C 1
ATOM 754 O O . VAL A 1 93 ? -14.466 -5.685 8.392 1.00 93.56 93 VAL A O 1
ATOM 757 N N . PHE A 1 94 ? -12.334 -4.995 8.388 1.00 92.44 94 PHE A N 1
ATOM 758 C CA . PHE A 1 94 ? -11.777 -6.259 7.918 1.00 92.44 94 PHE A CA 1
ATOM 759 C C . PHE A 1 94 ? -10.791 -6.824 8.932 1.00 92.44 94 PHE A C 1
ATOM 761 O O . PHE A 1 94 ? -10.019 -6.089 9.547 1.00 92.44 94 PHE A O 1
ATOM 768 N N . SER A 1 95 ? -10.781 -8.146 9.077 1.00 90.56 95 SER A N 1
ATOM 769 C CA . SER A 1 95 ? -9.799 -8.847 9.899 1.00 90.56 95 SER A CA 1
ATOM 770 C C . SER A 1 95 ? -9.224 -10.043 9.167 1.00 90.56 95 SER A C 1
ATOM 772 O O . SER A 1 95 ? -9.838 -10.620 8.265 1.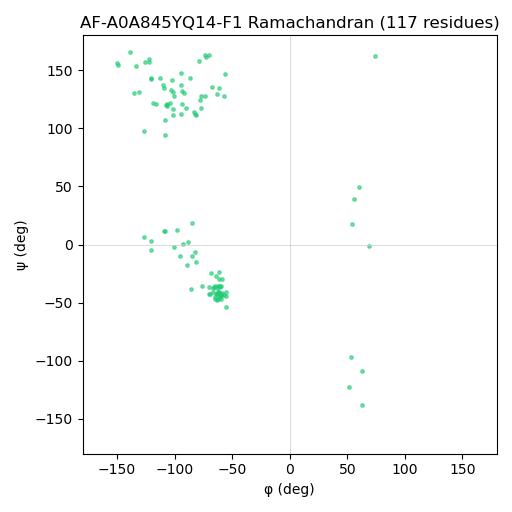00 90.56 95 SER A O 1
ATOM 774 N N . ARG A 1 96 ? -8.004 -10.406 9.554 1.00 88.62 96 ARG A N 1
ATOM 775 C CA . ARG A 1 96 ? -7.302 -11.544 8.985 1.00 88.62 96 ARG A CA 1
ATOM 776 C C . ARG A 1 96 ? -7.620 -12.797 9.791 1.00 88.62 96 ARG A C 1
ATOM 778 O O . ARG A 1 96 ? -7.234 -12.907 10.951 1.00 88.62 96 ARG A O 1
ATOM 785 N N . ASN A 1 97 ? -8.250 -13.767 9.145 1.00 85.31 97 ASN A N 1
ATOM 786 C CA . ASN A 1 97 ? -8.483 -15.095 9.692 1.00 85.31 97 ASN A CA 1
ATOM 787 C C . ASN A 1 97 ? -7.568 -16.093 8.967 1.00 85.31 97 ASN A C 1
ATOM 789 O O . ASN A 1 97 ? -7.844 -16.551 7.854 1.00 85.31 97 ASN A O 1
ATOM 793 N N . GLY A 1 98 ? -6.397 -16.350 9.556 1.00 85.50 98 GLY A N 1
ATOM 794 C CA . GLY A 1 98 ? -5.338 -17.141 8.927 1.00 85.50 98 GLY A CA 1
ATOM 795 C C . GLY A 1 98 ? -4.807 -16.495 7.639 1.00 85.50 98 GLY A C 1
ATOM 796 O O . GLY A 1 98 ? -4.092 -15.487 7.668 1.00 85.50 98 GLY A O 1
ATOM 797 N N . SER A 1 99 ? -5.122 -17.092 6.488 1.00 82.00 99 SER A N 1
ATOM 798 C CA . SER A 1 99 ? -4.748 -16.571 5.166 1.00 82.00 99 SER A CA 1
ATOM 799 C C . SER A 1 99 ? -5.835 -15.734 4.494 1.00 82.00 99 SER A C 1
ATOM 801 O O . SER A 1 99 ? -5.538 -15.116 3.473 1.00 82.00 99 SER A O 1
ATOM 803 N N . SER A 1 100 ? -7.056 -15.719 5.037 1.00 84.50 100 SER A N 1
ATOM 804 C CA . SER A 1 100 ? -8.187 -14.976 4.479 1.00 84.50 100 SER A CA 1
ATOM 805 C C . SER A 1 100 ? -8.320 -13.599 5.123 1.00 84.50 100 SER A C 1
ATOM 807 O O . SER A 1 100 ? -8.020 -13.431 6.307 1.00 84.50 100 SER A O 1
ATOM 809 N N . THR A 1 101 ? -8.789 -12.628 4.344 1.00 90.69 101 THR A N 1
ATOM 810 C CA . THR A 1 101 ? -9.253 -11.331 4.843 1.00 90.69 101 THR A CA 1
ATOM 811 C C . THR A 1 101 ? -10.769 -11.323 4.730 1.00 90.69 101 THR A C 1
ATOM 813 O O . THR A 1 101 ? -11.302 -11.490 3.635 1.00 90.69 101 THR A O 1
ATOM 816 N N . GLU A 1 102 ? -11.449 -11.161 5.859 1.00 92.81 102 GLU A N 1
ATOM 817 C CA . GLU A 1 102 ? -12.905 -11.260 5.963 1.00 92.81 102 GLU A CA 1
ATOM 818 C C . GLU A 1 102 ? -13.477 -9.946 6.489 1.00 92.81 102 GLU A C 1
ATOM 820 O O . GLU A 1 102 ? -12.876 -9.319 7.367 1.00 92.81 102 GLU A O 1
ATOM 825 N N . GLU A 1 103 ? -14.639 -9.544 5.975 1.00 94.00 103 GLU A N 1
ATOM 826 C CA . GLU A 1 103 ? -15.418 -8.465 6.578 1.00 94.00 103 GLU A CA 1
ATOM 827 C C . GLU A 1 103 ? -15.943 -8.916 7.946 1.00 94.00 103 GLU A C 1
ATOM 829 O O . GLU A 1 103 ? -16.431 -10.038 8.124 1.00 94.00 103 GLU A O 1
ATOM 834 N N . VAL A 1 104 ? -15.828 -8.035 8.929 1.00 92.69 104 VAL A N 1
ATOM 835 C CA . VAL A 1 104 ? -16.229 -8.280 10.305 1.00 92.69 104 VAL A CA 1
ATOM 836 C C . VAL A 1 104 ? -17.496 -7.499 10.588 1.00 92.69 104 VAL A C 1
ATOM 838 O O . VAL A 1 104 ? -17.513 -6.276 10.524 1.00 92.69 104 VAL A O 1
ATOM 841 N N . ILE A 1 105 ? -18.542 -8.224 10.970 1.00 91.00 105 ILE A N 1
ATOM 842 C CA . ILE A 1 105 ? -19.870 -7.666 11.217 1.00 91.00 105 ILE A CA 1
ATOM 843 C C . ILE A 1 105 ? -20.353 -7.952 12.641 1.00 91.00 105 ILE A C 1
ATOM 845 O O . ILE A 1 105 ? -19.929 -8.913 13.295 1.00 91.00 105 ILE A O 1
ATOM 849 N N . GLY A 1 106 ? -21.290 -7.128 13.112 1.00 90.19 106 GLY A N 1
ATOM 850 C CA . GLY A 1 106 ? -21.994 -7.329 14.377 1.00 90.19 106 GLY A CA 1
ATOM 851 C C . GLY A 1 106 ? -21.076 -7.299 15.601 1.00 90.19 106 GLY A C 1
ATOM 852 O O . GLY A 1 106 ? -20.167 -6.479 15.705 1.00 90.19 106 GLY A O 1
ATOM 853 N N . THR A 1 107 ? -21.309 -8.209 16.548 1.00 88.31 107 THR A N 1
ATOM 854 C CA . THR A 1 107 ? -20.610 -8.239 17.846 1.00 88.31 107 THR A CA 1
ATOM 855 C C . THR A 1 107 ? -19.100 -8.443 17.732 1.00 88.31 107 THR A C 1
ATOM 857 O O . THR A 1 107 ? -18.364 -7.999 18.610 1.00 88.31 107 THR A O 1
ATOM 860 N N . LYS A 1 108 ? -18.612 -9.040 16.636 1.00 87.62 108 LYS A N 1
ATOM 861 C CA . LYS A 1 108 ? -17.172 -9.221 16.401 1.00 87.62 108 LYS A CA 1
ATOM 862 C C . LYS A 1 108 ? -16.420 -7.893 16.252 1.00 87.62 108 LYS A C 1
ATOM 864 O O . LYS A 1 108 ? -15.239 -7.846 16.581 1.00 87.62 108 LYS A O 1
ATOM 869 N N . ILE A 1 109 ? -17.086 -6.824 15.803 1.00 89.81 109 ILE A N 1
ATOM 870 C CA . ILE A 1 109 ? -16.484 -5.484 15.710 1.00 89.81 109 ILE A CA 1
ATOM 871 C C . ILE A 1 109 ? -16.073 -4.996 17.104 1.00 89.81 109 ILE A C 1
ATOM 873 O O . ILE A 1 109 ? -14.974 -4.477 17.282 1.00 89.81 109 ILE A O 1
ATOM 877 N N . VAL A 1 110 ? -16.924 -5.227 18.109 1.00 87.38 110 VAL A N 1
ATOM 878 C CA . VAL A 1 110 ? -16.649 -4.845 19.502 1.00 87.38 110 VAL A CA 1
ATOM 879 C C . VAL A 1 110 ? -15.423 -5.588 20.024 1.00 87.38 110 VAL A C 1
ATOM 881 O O . VAL A 1 110 ? -14.509 -4.956 20.545 1.00 87.38 110 VAL A O 1
ATOM 884 N N . SER A 1 111 ? -15.351 -6.902 19.791 1.00 87.00 111 SER A N 1
ATOM 885 C CA . SER A 1 111 ? -14.203 -7.720 20.200 1.00 87.00 111 SER A CA 1
ATOM 886 C C . SER A 1 111 ? -12.891 -7.274 19.548 1.00 87.00 111 SER A C 1
ATOM 888 O O . SER A 1 111 ? -11.846 -7.311 20.187 1.00 87.00 111 SER A O 1
ATOM 890 N N . ILE A 1 112 ? -12.922 -6.835 18.284 1.00 86.75 112 ILE A N 1
ATOM 891 C CA . ILE A 1 112 ? -11.733 -6.280 17.621 1.00 86.75 112 ILE A CA 1
ATOM 892 C C . ILE A 1 112 ? -11.347 -4.939 18.231 1.00 86.75 112 ILE A C 1
ATOM 894 O O . ILE A 1 112 ? -10.167 -4.696 18.465 1.00 86.75 112 ILE A O 1
ATOM 898 N N . ASN A 1 113 ? -12.321 -4.074 18.507 1.00 87.38 113 ASN A N 1
ATOM 899 C CA . ASN A 1 113 ? -12.048 -2.774 19.102 1.00 87.38 113 ASN A CA 1
ATOM 900 C C . ASN A 1 113 ? -11.407 -2.902 20.499 1.00 87.38 113 ASN A C 1
ATOM 902 O O . ASN A 1 113 ? -10.503 -2.142 20.836 1.00 87.38 113 ASN A O 1
ATOM 906 N N . GLU A 1 114 ? -11.808 -3.906 21.283 1.00 88.06 114 GLU A N 1
ATOM 907 C CA . GLU A 1 114 ? -11.215 -4.210 22.593 1.00 88.06 114 GLU A CA 1
ATOM 908 C C . GLU A 1 114 ? -9.722 -4.566 22.524 1.00 88.06 114 GLU A C 1
ATOM 910 O O . GLU A 1 114 ? -8.985 -4.229 23.452 1.00 88.06 114 GLU A O 1
ATOM 915 N N . LEU A 1 115 ? -9.239 -5.155 21.419 1.00 85.31 115 LEU A N 1
ATOM 916 C CA . LEU A 1 115 ? -7.809 -5.455 21.234 1.00 85.31 115 LEU A CA 1
ATOM 917 C C . LEU A 1 115 ? -6.935 -4.196 21.320 1.00 85.31 115 LEU A C 1
ATOM 919 O O . LEU A 1 115 ? -5.787 -4.263 21.757 1.00 85.31 115 LEU A O 1
ATOM 923 N N . PHE A 1 116 ? -7.486 -3.045 20.936 1.00 84.94 116 PHE A N 1
ATOM 924 C CA . PHE A 1 116 ? -6.775 -1.770 20.931 1.00 84.94 116 PHE A CA 1
ATOM 925 C C . PHE A 1 116 ? -6.884 -1.008 22.257 1.00 84.94 116 PHE A C 1
ATOM 927 O O . PHE A 1 116 ? -6.064 -0.136 22.521 1.00 84.94 116 PHE A O 1
ATOM 934 N N . ASN A 1 117 ? -7.847 -1.356 23.116 1.00 74.75 117 ASN A N 1
ATOM 935 C CA . ASN A 1 117 ? -8.051 -0.695 24.411 1.00 74.75 117 ASN A CA 1
ATOM 936 C C . ASN A 1 117 ? -7.107 -1.207 25.513 1.00 74.75 117 ASN A C 1
ATOM 938 O O . ASN A 1 117 ? -6.991 -0.576 26.562 1.00 74.75 117 ASN A O 1
ATOM 942 N N . HIS A 1 118 ? -6.453 -2.350 25.292 1.00 62.03 118 HIS A N 1
ATOM 943 C CA . HIS A 1 118 ? -5.516 -2.971 26.235 1.00 62.03 118 HIS A CA 1
ATOM 944 C C . HIS A 1 118 ? -4.045 -2.880 25.791 1.00 62.03 118 HIS A C 1
ATOM 946 O O . HIS A 1 118 ? -3.199 -3.564 26.368 1.00 62.03 118 HIS A O 1
ATOM 952 N N . SER A 1 119 ? -3.756 -2.074 24.762 1.00 50.66 119 SER A N 1
ATOM 953 C CA . SER A 1 119 ? -2.414 -1.876 24.191 1.00 50.66 119 SER A CA 1
ATOM 954 C C . SER A 1 119 ? -1.686 -0.673 24.786 1.00 50.66 119 SER A C 1
ATOM 956 O O . SER A 1 119 ? -2.356 0.347 25.058 1.00 50.66 119 SER A O 1
#

Sequence (119 aa):
ERVKMLDQIEPYKINDRYIVGIDREAELLKISIEQYTDILLNSIRNSELSEPLKTQVLAKFDTVKITKFHQSFSVVRVTIPTQTKMSDLGDLVFSRNGSSTEEVIGTKIVSINELFNHS

Solvent-accessible surface area (backbone atoms only — not comparable to full-atom values): 7258 Å² total; per-residue (Å²): 112,70,59,40,75,75,67,72,44,80,61,47,70,55,89,96,42,73,46,71,40,50,56,60,60,20,57,76,69,72,46,51,67,66,57,50,49,49,53,54,51,50,52,57,70,73,42,56,50,36,81,64,56,43,61,51,34,64,74,45,50,47,76,45,76,51,72,54,101,90,49,74,29,43,36,82,44,79,45,81,72,93,69,75,55,78,67,34,47,70,90,43,34,69,45,74,60,88,92,45,79,41,81,50,62,74,72,56,46,56,61,56,43,51,63,28,75,77,107

Mean predicted aligned error: 6.81 Å

Foldseek 3Di:
DVCCVPPVFDFDDDPNDTHRACCVVCVVVVHDPVVVLVVVLVVLVPWQKDPPQSVVQSVPWDWDWDDDDHDIHTDIDGDGDDDLFAMATNPWGWDDDPPDIDTDDDPVVVVVRVVNVVD

Secondary structure (DSSP, 8-state):
-HHHHHH----EEETTEEE--SHHHHHHHT--HHHHHHHHHHHHHTS-BPTTHHHHHHHTEEEEEEEETTEEEEEEEE--PPPSS---BTTBEEEEETTEEEEE-THHHHHHHHHHHT-

pLDDT: mean 86.42, std 9.94, range [50.66, 96.94]